Protein AF-V9KUM6-F1 (afdb_monomer_lite)

pLDDT: mean 93.49, std 3.59, range [63.38, 97.94]

Radius of gyration: 26.71 Å; chains: 1; bounding box: 75×30×74 Å

Foldseek 3Di:
DVVVVVVVVVVVVVVCVVPDDDDDCVVVVVVVLVVVLVVLLVVLVVQVVVVVVQVVQQVVVVVVVCVVCVVCVVVVHDDDDKTWDKDKDWAFPPPVPAWFWAQPVQRATSGGHFPDPDLVCQLVTSQADPVQFGSRGPVSHHSSNTGTDRTHIDIDIDMDD

Structure (mmCIF, N/CA/C/O backbone):
data_AF-V9KUM6-F1
#
_entry.id   AF-V9KUM6-F1
#
loop_
_atom_site.group_PDB
_atom_site.id
_atom_site.type_symbol
_atom_site.label_atom_id
_atom_site.label_alt_id
_atom_site.label_comp_id
_atom_site.label_asym_id
_atom_site.label_entity_id
_atom_site.label_seq_id
_atom_site.pdbx_PDB_ins_code
_atom_site.Cartn_x
_atom_site.Cartn_y
_atom_site.Cartn_z
_atom_site.occupancy
_atom_site.B_iso_or_equiv
_atom_site.auth_seq_id
_atom_site.auth_comp_id
_atom_site.auth_asym_id
_atom_site.auth_atom_id
_atom_site.pdbx_PDB_model_num
ATOM 1 N N . MET A 1 1 ? 47.701 14.647 -33.312 1.00 63.38 1 MET A N 1
ATOM 2 C CA . MET A 1 1 ? 48.015 13.201 -33.435 1.00 63.38 1 MET A CA 1
ATOM 3 C C . MET A 1 1 ? 46.916 12.318 -32.834 1.00 63.38 1 MET A C 1
ATOM 5 O O . MET A 1 1 ? 46.403 11.454 -33.534 1.00 63.38 1 MET A O 1
ATOM 9 N N . PHE A 1 2 ? 46.481 12.587 -31.598 1.00 79.88 2 PHE A N 1
ATOM 10 C CA . PHE A 1 2 ? 45.471 11.802 -30.867 1.00 79.88 2 PHE A CA 1
ATOM 11 C C . 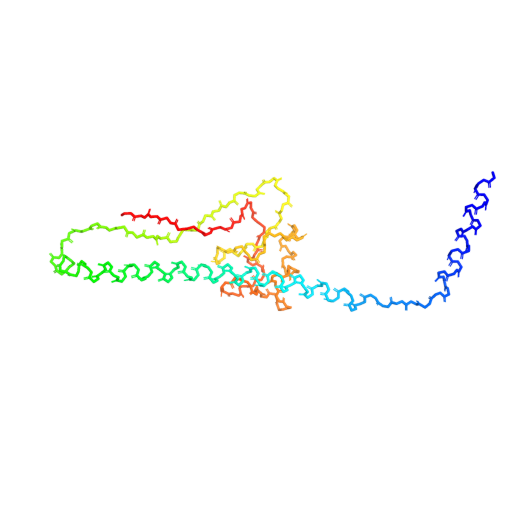PHE A 1 2 ? 44.102 11.663 -31.557 1.00 79.88 2 PHE A C 1
ATOM 13 O O . PHE A 1 2 ? 43.496 10.599 -31.498 1.00 79.88 2 PHE A O 1
ATOM 20 N N . TRP A 1 3 ? 43.648 12.685 -32.292 1.00 89.38 3 TRP A N 1
ATOM 21 C CA . TRP A 1 3 ? 42.357 12.650 -32.995 1.00 89.38 3 TRP A CA 1
ATOM 22 C C . TRP A 1 3 ? 42.263 11.553 -34.066 1.00 89.38 3 TRP A C 1
ATOM 24 O O . TRP A 1 3 ? 41.283 10.814 -34.123 1.00 89.38 3 TRP A O 1
ATOM 34 N N . LYS A 1 4 ? 43.310 11.394 -34.889 1.00 91.12 4 LYS A N 1
ATOM 35 C CA . LYS A 1 4 ? 43.348 10.353 -35.933 1.00 91.12 4 LYS A CA 1
ATOM 36 C C . LYS A 1 4 ? 43.344 8.950 -35.325 1.00 91.12 4 LYS A C 1
ATOM 38 O O . LYS A 1 4 ? 42.688 8.056 -35.851 1.00 91.12 4 LYS A O 1
ATOM 43 N N . MET A 1 5 ? 44.041 8.776 -34.203 1.00 91.19 5 MET A N 1
ATOM 44 C CA . MET A 1 5 ? 44.065 7.514 -33.468 1.00 91.19 5 MET A CA 1
ATOM 45 C C . MET A 1 5 ? 42.690 7.199 -32.864 1.00 91.19 5 MET A C 1
ATOM 47 O O . MET A 1 5 ? 42.171 6.112 -33.093 1.00 91.19 5 MET A O 1
ATOM 51 N N . GLY A 1 6 ? 42.061 8.164 -32.182 1.00 93.81 6 GLY A N 1
ATOM 52 C CA . GLY A 1 6 ? 40.716 8.004 -31.621 1.00 93.81 6 GLY A CA 1
ATOM 53 C C . GLY A 1 6 ? 39.663 7.690 -32.686 1.00 93.81 6 GLY A C 1
ATOM 54 O O . GLY A 1 6 ? 38.892 6.746 -32.533 1.00 93.81 6 GLY A O 1
ATOM 55 N N . SER A 1 7 ? 39.687 8.412 -33.810 1.00 94.38 7 SER A N 1
ATOM 56 C CA . SER A 1 7 ? 38.795 8.176 -34.952 1.00 94.38 7 SER A CA 1
ATOM 57 C C . SER A 1 7 ? 38.975 6.772 -35.551 1.00 94.38 7 SER A C 1
ATOM 59 O O . SER A 1 7 ? 37.993 6.064 -35.773 1.00 94.38 7 SER A O 1
ATOM 61 N N . SER A 1 8 ? 40.222 6.321 -35.735 1.00 94.56 8 SER A N 1
ATOM 62 C CA . SER A 1 8 ? 40.526 4.971 -36.231 1.00 94.56 8 SER A CA 1
ATOM 63 C C . SER A 1 8 ? 40.050 3.876 -35.269 1.00 94.56 8 SER A C 1
ATOM 65 O O . SER A 1 8 ? 39.435 2.898 -35.701 1.00 94.56 8 SER A O 1
ATOM 67 N N . SER A 1 9 ? 40.273 4.050 -33.963 1.00 95.00 9 SER A N 1
ATOM 68 C CA . SER A 1 9 ? 39.792 3.123 -32.933 1.00 95.00 9 SER A CA 1
ATOM 69 C C . SER A 1 9 ? 38.265 3.038 -32.909 1.00 95.00 9 SER A C 1
ATOM 71 O O . SER A 1 9 ? 37.717 1.938 -32.863 1.00 95.00 9 SER A O 1
ATOM 73 N N . MET A 1 10 ? 37.571 4.173 -33.021 1.00 95.88 10 MET A N 1
ATOM 74 C CA . MET A 1 10 ? 36.108 4.206 -33.029 1.00 95.88 10 MET A CA 1
ATOM 75 C C . MET A 1 10 ? 35.521 3.564 -34.295 1.00 95.88 10 MET A C 1
ATOM 77 O O . MET A 1 10 ? 34.546 2.819 -34.224 1.00 95.88 10 MET A O 1
ATOM 81 N N . HIS A 1 11 ? 36.158 3.769 -35.452 1.00 96.31 11 HIS A N 1
ATOM 82 C CA . HIS A 1 11 ? 35.771 3.098 -36.694 1.00 96.31 11 HIS A CA 1
ATOM 83 C C . HIS A 1 11 ? 35.888 1.569 -36.578 1.00 96.31 11 HIS A C 1
ATOM 85 O O . HIS A 1 11 ? 34.978 0.843 -36.978 1.00 96.31 11 HIS A O 1
ATOM 91 N N . LYS A 1 12 ? 36.975 1.064 -35.975 1.00 96.38 12 LYS A N 1
ATOM 92 C CA . LYS A 1 12 ? 37.141 -0.374 -35.700 1.00 96.38 12 LYS A CA 1
ATOM 93 C C . LYS A 1 12 ? 36.078 -0.899 -34.732 1.00 96.38 12 LYS A C 1
ATOM 95 O O . LYS A 1 12 ? 35.527 -1.967 -34.983 1.00 96.38 12 LYS A O 1
ATOM 100 N N . PHE A 1 13 ? 35.771 -0.147 -33.674 1.00 95.69 13 PHE A N 1
ATOM 101 C CA . PHE A 1 13 ? 34.731 -0.497 -32.706 1.00 95.69 13 PHE A CA 1
ATOM 102 C C . PHE A 1 13 ? 33.360 -0.667 -33.376 1.00 95.69 13 PHE A C 1
ATOM 104 O O . PHE A 1 13 ? 32.753 -1.727 -33.252 1.00 95.69 13 PHE A O 1
ATOM 111 N N . PHE A 1 14 ? 32.899 0.316 -34.156 1.00 96.00 14 PHE A N 1
ATOM 112 C CA . PHE A 1 14 ? 31.602 0.222 -34.838 1.00 96.00 14 PHE A CA 1
ATOM 113 C C . PHE A 1 14 ? 31.570 -0.852 -35.929 1.00 96.00 14 PHE A C 1
ATOM 115 O O . PHE A 1 14 ? 30.547 -1.514 -36.096 1.00 96.00 14 PHE A O 1
ATOM 122 N N . LYS A 1 15 ? 32.687 -1.087 -36.632 1.00 96.12 15 LYS A N 1
ATOM 123 C CA . LYS A 1 15 ? 32.795 -2.196 -37.591 1.00 96.12 15 LYS A CA 1
ATOM 124 C C . LYS A 1 15 ? 32.630 -3.554 -36.903 1.00 96.12 15 LYS A C 1
ATOM 126 O O . LYS A 1 15 ? 31.945 -4.418 -37.439 1.00 96.12 15 LYS A O 1
ATOM 131 N N . ALA A 1 16 ? 33.225 -3.731 -35.722 1.00 95.12 16 ALA A N 1
ATOM 132 C CA . ALA A 1 16 ? 33.054 -4.938 -34.916 1.00 95.12 16 ALA A CA 1
ATOM 133 C C . ALA A 1 16 ? 31.625 -5.058 -34.358 1.00 95.12 16 ALA A C 1
ATOM 135 O O . ALA A 1 16 ? 31.047 -6.140 -34.393 1.00 95.12 16 ALA A O 1
ATOM 136 N N . LEU A 1 17 ? 31.035 -3.947 -33.904 1.00 93.31 17 LEU A N 1
ATOM 137 C CA . LEU A 1 17 ? 29.657 -3.903 -33.411 1.00 93.31 17 LEU A CA 1
ATOM 138 C C . LEU A 1 17 ? 28.650 -4.318 -34.496 1.00 93.31 17 LEU A C 1
ATOM 140 O O . LEU A 1 17 ? 27.733 -5.081 -34.216 1.00 93.31 17 LEU A O 1
ATOM 144 N N . GLY A 1 18 ? 28.839 -3.856 -35.736 1.00 93.44 18 GLY A N 1
ATOM 145 C CA . GLY A 1 18 ? 27.922 -4.119 -36.850 1.00 93.44 18 GLY A CA 1
ATOM 146 C C . GLY A 1 18 ? 27.852 -5.580 -37.307 1.00 93.44 18 GLY A C 1
ATOM 147 O O . GLY A 1 18 ? 26.881 -5.956 -37.954 1.00 93.44 18 GLY A O 1
ATOM 148 N N . VAL A 1 19 ? 28.853 -6.403 -36.972 1.00 94.69 19 VAL A N 1
ATOM 149 C CA . VAL A 1 19 ? 28.884 -7.846 -37.294 1.00 94.69 19 VAL A CA 1
ATOM 150 C C . VAL A 1 19 ? 28.667 -8.736 -36.070 1.00 94.69 19 VAL A C 1
ATOM 152 O O . VAL A 1 19 ? 28.622 -9.959 -36.192 1.00 94.69 19 VAL A O 1
ATOM 155 N N . MET A 1 20 ? 28.561 -8.142 -34.880 1.00 94.44 20 MET A N 1
ATOM 156 C CA . MET A 1 20 ? 28.339 -8.886 -33.649 1.00 94.44 20 MET A CA 1
ATOM 157 C C . MET A 1 20 ? 26.903 -9.435 -33.628 1.00 94.44 20 MET A C 1
ATOM 159 O O . MET A 1 20 ? 25.963 -8.675 -33.875 1.00 94.44 20 MET A O 1
ATOM 163 N N . PRO A 1 21 ? 26.695 -10.724 -33.297 1.00 92.19 21 PRO A N 1
ATOM 164 C CA . PRO A 1 21 ? 25.355 -11.265 -33.113 1.00 92.19 21 PRO A CA 1
ATOM 165 C C . PRO A 1 21 ? 24.599 -10.482 -32.040 1.00 92.19 21 PRO A C 1
ATOM 167 O O . PRO A 1 21 ? 25.098 -10.284 -30.928 1.00 92.19 21 PRO A O 1
ATOM 170 N N . THR A 1 22 ? 23.384 -10.047 -32.361 1.00 91.06 22 THR A N 1
ATOM 171 C CA . THR A 1 22 ? 22.535 -9.354 -31.396 1.00 91.06 22 THR A CA 1
ATOM 172 C C . THR A 1 22 ? 22.068 -10.331 -30.319 1.00 91.06 22 THR A C 1
ATOM 174 O O . THR A 1 22 ? 21.770 -11.497 -30.582 1.00 91.06 22 THR A O 1
ATOM 177 N N . LYS A 1 23 ? 22.000 -9.854 -29.074 1.00 89.81 23 LYS A N 1
ATOM 178 C CA . LYS A 1 23 ? 21.376 -10.588 -27.971 1.00 89.81 23 LYS A CA 1
ATOM 179 C C . LYS A 1 23 ? 20.075 -9.902 -27.597 1.00 89.81 23 LYS A C 1
ATOM 181 O O . LYS A 1 23 ? 20.049 -8.693 -27.380 1.00 89.81 23 LYS A O 1
ATOM 186 N N . SER A 1 24 ? 18.999 -10.677 -27.516 1.00 92.12 24 SER A N 1
ATOM 187 C CA . SER A 1 24 ? 17.717 -10.164 -27.042 1.00 92.12 24 SER A CA 1
ATOM 188 C C . SER A 1 24 ? 17.797 -9.827 -25.552 1.00 92.12 24 SER A C 1
ATOM 190 O O . SER A 1 24 ? 18.253 -10.642 -24.754 1.00 92.12 24 SER A O 1
ATOM 192 N N . LEU A 1 25 ? 17.314 -8.641 -25.178 1.00 94.38 25 LEU A N 1
ATOM 193 C CA . LEU A 1 25 ? 17.154 -8.212 -23.783 1.00 94.38 25 LEU A CA 1
ATOM 194 C C . LEU A 1 25 ? 15.720 -8.422 -23.258 1.00 94.38 25 LEU A C 1
ATOM 196 O O . LEU A 1 25 ? 15.404 -7.979 -22.155 1.00 94.38 25 LEU A O 1
ATOM 200 N N . CYS A 1 26 ? 14.848 -9.079 -24.035 1.00 93.12 26 CYS A N 1
ATOM 201 C CA . CYS A 1 26 ? 13.429 -9.262 -23.704 1.00 93.12 26 CYS A CA 1
ATOM 202 C C . CYS A 1 26 ? 13.249 -9.958 -22.348 1.00 93.12 26 CYS A C 1
ATOM 204 O O . CYS A 1 26 ? 12.655 -9.385 -21.438 1.00 93.12 26 CYS A O 1
ATOM 206 N N . LEU A 1 27 ? 13.890 -11.118 -22.170 1.00 93.69 27 LEU A N 1
ATOM 207 C CA . LEU A 1 27 ? 13.821 -11.896 -20.930 1.00 93.69 27 LEU A CA 1
ATOM 208 C C . LEU A 1 27 ? 14.381 -11.127 -19.727 1.00 93.69 27 LEU A C 1
ATOM 210 O O . LEU A 1 27 ? 13.809 -11.157 -18.643 1.00 93.69 27 LEU A O 1
ATOM 214 N N . THR A 1 28 ? 15.483 -10.391 -19.902 1.00 94.69 28 THR A N 1
ATOM 215 C CA . THR A 1 28 ? 16.050 -9.573 -18.820 1.00 94.69 28 THR A CA 1
ATOM 216 C C . THR A 1 28 ? 15.072 -8.486 -18.379 1.00 94.69 28 THR A C 1
ATOM 218 O O . THR A 1 28 ? 14.908 -8.259 -17.183 1.00 94.69 28 THR A O 1
ATOM 221 N N . LYS A 1 29 ? 14.397 -7.830 -19.328 1.00 93.56 29 LYS A N 1
ATOM 222 C CA . LYS A 1 29 ? 13.386 -6.813 -19.032 1.00 93.56 29 LYS A CA 1
ATOM 223 C C . LYS A 1 29 ? 12.182 -7.410 -18.295 1.00 93.56 29 LYS A C 1
ATOM 225 O O . LYS A 1 29 ? 11.737 -6.819 -17.316 1.00 93.56 29 LYS A O 1
ATOM 230 N N . GLU A 1 30 ? 11.689 -8.562 -18.742 1.00 93.00 30 GLU A N 1
ATOM 231 C CA . GLU A 1 30 ? 10.556 -9.270 -18.129 1.00 93.00 30 GLU A CA 1
ATOM 232 C C . GLU A 1 30 ? 10.868 -9.688 -16.687 1.00 93.00 30 GLU A C 1
ATOM 234 O O . GLU A 1 30 ? 10.128 -9.326 -15.775 1.00 93.00 30 GLU A O 1
ATOM 239 N N . VAL A 1 31 ? 12.023 -10.317 -16.444 1.00 95.81 31 VAL A N 1
ATOM 240 C CA . VAL A 1 31 ? 12.450 -10.725 -15.092 1.00 95.81 31 VAL A CA 1
ATOM 241 C C . VAL A 1 31 ? 12.572 -9.527 -14.147 1.00 95.81 31 VAL A C 1
ATOM 243 O O . VAL A 1 31 ? 12.184 -9.609 -12.981 1.00 95.81 31 VAL A O 1
ATOM 246 N N . LEU A 1 32 ? 13.112 -8.397 -14.618 1.00 94.25 32 LEU A N 1
ATOM 247 C CA . LEU A 1 32 ? 13.214 -7.183 -13.801 1.00 94.25 32 LEU A CA 1
ATOM 248 C C . LEU A 1 32 ? 11.839 -6.598 -13.459 1.00 94.25 32 LEU A C 1
ATOM 250 O O . LEU A 1 32 ? 11.656 -6.077 -12.356 1.00 94.25 32 LEU A O 1
ATOM 254 N N . GLN A 1 33 ? 10.884 -6.679 -14.385 1.00 90.19 33 GLN A N 1
ATOM 255 C CA . GLN A 1 33 ? 9.515 -6.247 -14.140 1.00 90.19 33 GLN A CA 1
ATOM 256 C C . GLN A 1 33 ? 8.829 -7.154 -13.110 1.00 90.19 33 GLN A C 1
ATOM 258 O O . GLN A 1 33 ? 8.309 -6.649 -12.118 1.00 90.19 33 GLN A O 1
ATOM 263 N N . GLU A 1 34 ? 8.894 -8.473 -13.291 1.00 91.62 34 GLU A N 1
ATOM 264 C CA . GLU A 1 34 ? 8.290 -9.441 -12.369 1.00 91.62 34 GLU A CA 1
ATOM 265 C C . GLU A 1 34 ? 8.855 -9.317 -10.953 1.00 91.62 34 GLU A C 1
ATOM 267 O O . GLU A 1 34 ? 8.098 -9.294 -9.984 1.00 91.62 34 GLU A O 1
ATOM 272 N N . ARG A 1 35 ? 10.176 -9.150 -10.813 1.00 94.56 35 ARG A N 1
ATOM 273 C CA . ARG A 1 35 ? 10.809 -8.921 -9.504 1.00 94.56 35 ARG A CA 1
ATOM 274 C C . ARG A 1 35 ? 10.274 -7.674 -8.808 1.00 94.56 35 ARG A C 1
ATOM 276 O O . ARG A 1 35 ? 10.027 -7.718 -7.608 1.00 94.56 35 ARG A O 1
ATOM 283 N N . ARG A 1 36 ? 10.081 -6.577 -9.546 1.00 90.19 36 ARG A N 1
ATOM 284 C CA . ARG A 1 36 ? 9.520 -5.336 -8.992 1.00 90.19 36 ARG A CA 1
ATOM 285 C C . ARG A 1 36 ? 8.076 -5.531 -8.537 1.00 90.19 36 ARG A C 1
ATOM 287 O O . ARG A 1 36 ? 7.697 -5.039 -7.482 1.00 90.19 36 ARG A O 1
ATOM 294 N N . GLU A 1 37 ? 7.274 -6.235 -9.330 1.00 91.19 37 GLU A N 1
ATOM 295 C CA . GLU A 1 37 ? 5.894 -6.552 -8.962 1.00 91.19 37 GLU A CA 1
ATOM 296 C C . GLU A 1 37 ? 5.833 -7.432 -7.706 1.00 91.19 37 GLU A C 1
ATOM 298 O O . GLU A 1 37 ? 5.037 -7.152 -6.813 1.00 91.19 37 GLU A O 1
ATOM 303 N N . LEU A 1 38 ? 6.691 -8.453 -7.610 1.00 94.00 38 LEU A N 1
ATOM 304 C CA . LEU A 1 38 ? 6.775 -9.332 -6.442 1.00 94.00 38 LEU A CA 1
ATOM 305 C C . LEU A 1 38 ? 7.195 -8.584 -5.177 1.00 94.00 38 LEU A C 1
ATOM 307 O O . LEU A 1 38 ? 6.575 -8.783 -4.139 1.00 94.00 38 LEU A O 1
ATOM 311 N N . ASP A 1 39 ? 8.197 -7.709 -5.257 1.00 93.62 39 ASP A N 1
ATOM 312 C CA . ASP A 1 39 ? 8.656 -6.912 -4.114 1.00 93.62 39 ASP A CA 1
ATOM 313 C C . ASP A 1 39 ? 7.521 -6.048 -3.535 1.00 93.62 39 ASP A C 1
ATOM 315 O O . ASP A 1 39 ? 7.241 -6.081 -2.337 1.00 93.62 39 ASP A O 1
ATOM 319 N N . ILE A 1 40 ? 6.767 -5.366 -4.402 1.00 92.44 40 ILE A N 1
ATOM 320 C CA . ILE A 1 40 ? 5.610 -4.558 -3.988 1.00 92.44 40 ILE A CA 1
ATOM 321 C C . ILE A 1 40 ? 4.510 -5.431 -3.375 1.00 92.44 40 ILE A C 1
ATOM 323 O O . ILE A 1 40 ? 3.901 -5.037 -2.380 1.00 92.44 40 ILE A O 1
ATOM 327 N N . ILE A 1 41 ? 4.259 -6.619 -3.937 1.00 93.06 41 ILE A N 1
ATOM 328 C CA . ILE A 1 41 ? 3.294 -7.576 -3.379 1.00 93.06 41 ILE A CA 1
ATOM 329 C C . ILE A 1 41 ? 3.720 -8.036 -1.989 1.00 93.06 41 ILE A C 1
ATOM 331 O O . ILE A 1 41 ? 2.899 -8.013 -1.078 1.00 93.06 41 ILE A O 1
ATOM 335 N N . VAL A 1 42 ? 4.985 -8.407 -1.798 1.00 94.69 42 VAL A N 1
ATOM 336 C CA . VAL A 1 42 ? 5.504 -8.851 -0.498 1.00 94.69 42 VAL A CA 1
ATOM 337 C C . VAL A 1 42 ? 5.392 -7.737 0.544 1.00 94.69 42 VAL A C 1
ATOM 339 O O . VAL A 1 42 ? 4.883 -7.980 1.636 1.00 94.69 42 VAL A O 1
ATOM 342 N N . GLN A 1 43 ? 5.779 -6.505 0.200 1.00 91.94 43 GLN A N 1
ATOM 343 C CA . GLN A 1 43 ? 5.637 -5.347 1.093 1.00 91.94 43 GLN A CA 1
ATOM 344 C C . GLN A 1 43 ? 4.169 -5.077 1.452 1.00 91.94 43 GLN A C 1
ATOM 346 O O . GLN A 1 43 ? 3.835 -4.847 2.615 1.00 91.94 43 GLN A O 1
ATOM 351 N N . GLY A 1 44 ? 3.279 -5.148 0.461 1.00 91.75 44 GLY A N 1
ATOM 352 C CA . GLY A 1 44 ? 1.842 -4.993 0.655 1.00 91.75 44 GLY A CA 1
ATOM 353 C C . GLY A 1 44 ? 1.231 -6.068 1.555 1.00 91.75 44 GLY A C 1
ATOM 354 O O . GLY A 1 44 ? 0.453 -5.747 2.452 1.00 91.75 44 GLY A O 1
ATOM 355 N N . LEU A 1 45 ? 1.613 -7.333 1.354 1.00 92.44 45 LEU A N 1
ATOM 356 C CA . LEU A 1 45 ? 1.172 -8.463 2.175 1.00 92.44 45 LEU A CA 1
ATOM 357 C C . LEU A 1 45 ? 1.661 -8.333 3.616 1.00 92.44 45 LEU A C 1
ATOM 359 O O . LEU A 1 45 ? 0.871 -8.519 4.536 1.00 92.44 45 LEU A O 1
ATOM 363 N N . GLN A 1 46 ? 2.927 -7.960 3.822 1.00 93.38 46 GLN A N 1
ATOM 364 C CA . GLN A 1 46 ? 3.466 -7.725 5.160 1.00 93.38 46 GLN A CA 1
ATOM 365 C C . GLN A 1 46 ? 2.657 -6.657 5.905 1.00 93.38 46 GLN A C 1
ATOM 367 O O . GLN A 1 46 ? 2.316 -6.840 7.073 1.00 93.38 46 GLN A O 1
ATOM 372 N N . LEU A 1 47 ? 2.312 -5.561 5.224 1.00 91.38 47 LEU A N 1
ATOM 373 C CA . LEU A 1 47 ? 1.496 -4.501 5.805 1.00 91.38 47 LEU A CA 1
ATOM 374 C C . LEU A 1 47 ? 0.079 -4.986 6.147 1.00 91.38 47 LEU A C 1
ATOM 376 O O . LEU A 1 47 ? -0.399 -4.710 7.243 1.00 91.38 47 LEU A O 1
ATOM 380 N N . GLN A 1 48 ? -0.574 -5.740 5.256 1.00 92.00 48 GLN A N 1
ATOM 381 C CA . GLN A 1 48 ? -1.894 -6.320 5.538 1.00 92.00 48 GLN A CA 1
ATOM 382 C C . GLN A 1 48 ? -1.871 -7.280 6.730 1.00 92.00 48 GLN A C 1
ATOM 384 O O . GLN A 1 48 ? -2.780 -7.236 7.554 1.00 92.00 48 GLN A O 1
ATOM 389 N N . ILE A 1 49 ? -0.844 -8.128 6.832 1.00 93.69 49 ILE A N 1
ATOM 390 C CA . ILE A 1 49 ? -0.676 -9.050 7.961 1.00 93.69 49 ILE A CA 1
ATOM 391 C C . ILE A 1 49 ? -0.550 -8.254 9.259 1.00 93.69 49 ILE A C 1
ATOM 393 O O . ILE A 1 49 ? -1.268 -8.541 10.211 1.00 93.69 49 ILE A O 1
ATOM 397 N N . ASN A 1 50 ? 0.299 -7.225 9.287 1.00 92.12 50 ASN A N 1
ATOM 398 C CA . ASN A 1 50 ? 0.491 -6.396 10.477 1.00 92.12 50 ASN A CA 1
ATOM 399 C C . ASN A 1 50 ? -0.812 -5.699 10.900 1.00 92.12 50 ASN A C 1
ATOM 401 O O . ASN A 1 50 ? -1.201 -5.792 12.059 1.00 92.12 50 ASN A O 1
ATOM 405 N N . VAL A 1 51 ? -1.520 -5.073 9.956 1.00 90.81 51 VAL A N 1
ATOM 406 C CA . VAL A 1 51 ? -2.828 -4.434 10.195 1.00 90.81 51 VAL A CA 1
ATOM 407 C C . VAL A 1 51 ? -3.860 -5.445 10.703 1.00 90.81 51 VAL A C 1
ATOM 409 O O . VAL A 1 51 ? -4.588 -5.171 11.654 1.00 90.81 51 VAL A O 1
ATOM 412 N N . GLY A 1 52 ? -3.902 -6.638 10.105 1.00 92.31 52 GLY A N 1
ATOM 413 C CA . GLY A 1 52 ? -4.783 -7.719 10.538 1.00 92.31 52 GLY A CA 1
ATOM 414 C C . GLY A 1 52 ? -4.480 -8.188 11.961 1.00 92.31 5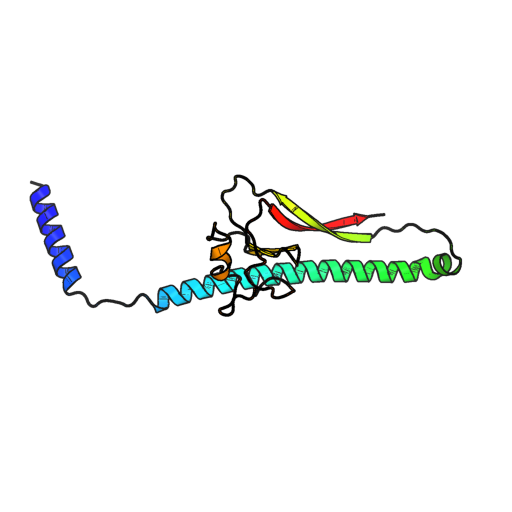2 GLY A C 1
ATOM 415 O O . GLY A 1 52 ? -5.404 -8.361 12.750 1.00 92.31 52 GLY A O 1
ATOM 416 N N . LEU A 1 53 ? -3.200 -8.341 12.314 1.00 93.88 53 LEU A N 1
ATOM 417 C CA . LEU A 1 53 ? -2.775 -8.714 13.666 1.00 93.88 53 LEU A CA 1
ATOM 418 C C . LEU A 1 53 ? -3.137 -7.640 14.698 1.00 93.88 53 LEU A C 1
ATOM 420 O O . LEU A 1 53 ? -3.656 -7.987 15.754 1.00 93.88 53 LEU A O 1
ATOM 424 N N . MET A 1 54 ? -2.933 -6.357 14.378 1.00 92.06 54 MET A N 1
ATOM 425 C CA . MET A 1 54 ? -3.339 -5.244 15.246 1.00 92.06 54 MET A CA 1
ATOM 426 C C . MET A 1 54 ? -4.849 -5.273 15.506 1.00 92.06 54 MET A C 1
ATOM 428 O O . MET A 1 54 ? -5.279 -5.182 16.652 1.00 92.06 54 MET A O 1
ATOM 432 N N . LYS A 1 55 ? -5.663 -5.475 14.460 1.00 91.81 55 LYS A N 1
ATOM 433 C CA . LYS A 1 55 ? -7.123 -5.519 14.613 1.00 91.81 55 LYS A CA 1
ATOM 434 C C . LYS A 1 55 ? -7.609 -6.756 15.372 1.00 91.81 55 LYS A C 1
ATOM 436 O O . LYS A 1 55 ? -8.582 -6.671 16.116 1.00 91.81 55 LYS A O 1
ATOM 441 N N . LEU A 1 56 ? -6.950 -7.902 15.194 1.00 94.69 56 LEU A N 1
ATOM 442 C CA . LEU A 1 56 ? -7.250 -9.115 15.960 1.00 94.69 56 LEU A CA 1
ATOM 443 C C . LEU A 1 56 ? -6.955 -8.933 17.450 1.00 94.69 56 LEU A C 1
ATOM 445 O O . LEU A 1 56 ? -7.738 -9.400 18.276 1.00 94.69 56 LEU A O 1
ATOM 449 N N . ASP A 1 57 ? -5.857 -8.259 17.792 1.00 92.88 57 ASP A N 1
ATOM 450 C CA . ASP A 1 57 ? -5.531 -7.982 19.188 1.00 92.88 57 ASP A CA 1
ATOM 451 C C . ASP A 1 57 ? -6.527 -7.002 19.822 1.00 92.88 57 ASP A C 1
ATOM 453 O O . ASP A 1 57 ? -7.037 -7.285 20.902 1.00 92.88 57 ASP A O 1
ATOM 457 N N . GLU A 1 58 ? -6.910 -5.939 19.107 1.00 92.69 58 GLU A N 1
ATOM 458 C CA . GLU A 1 58 ? -7.960 -5.004 19.535 1.00 92.69 58 GLU A CA 1
ATOM 459 C C . GLU A 1 58 ? -9.281 -5.740 19.842 1.00 92.69 58 GLU A C 1
ATOM 461 O O . GLU A 1 58 ? -9.853 -5.586 20.920 1.00 92.69 58 GLU A O 1
ATOM 466 N N . ILE A 1 59 ? -9.741 -6.618 18.937 1.00 94.25 59 ILE A N 1
ATOM 467 C CA . ILE A 1 59 ? -10.958 -7.425 19.149 1.00 94.25 59 ILE A CA 1
ATOM 468 C C . ILE A 1 59 ? -10.817 -8.317 20.387 1.00 94.25 59 ILE A C 1
ATOM 470 O O . ILE A 1 59 ? -11.760 -8.433 21.172 1.00 94.25 59 ILE A O 1
ATOM 474 N N . ARG A 1 60 ? -9.654 -8.950 20.576 1.00 94.81 60 ARG A N 1
ATOM 475 C CA . ARG A 1 60 ? -9.393 -9.821 21.727 1.00 94.81 60 ARG A CA 1
ATOM 476 C C . ARG A 1 60 ? -9.446 -9.045 23.043 1.00 94.81 60 ARG A C 1
ATOM 478 O O . ARG A 1 60 ? -10.047 -9.539 23.995 1.00 94.81 60 ARG A O 1
ATOM 485 N N . GLN A 1 61 ? -8.852 -7.853 23.091 1.00 92.25 61 GLN A N 1
ATOM 486 C CA . GLN A 1 61 ? -8.903 -6.981 24.265 1.00 92.25 61 GLN A CA 1
ATOM 487 C C . GLN A 1 61 ? -10.352 -6.584 24.575 1.00 92.25 61 GLN A C 1
ATOM 489 O O . GLN A 1 61 ? -10.811 -6.795 25.693 1.00 92.25 61 GLN A O 1
ATOM 494 N N . ILE A 1 62 ? -11.120 -6.133 23.575 1.00 91.75 62 ILE A N 1
ATOM 495 C CA . ILE A 1 62 ? -12.538 -5.771 23.754 1.00 91.75 62 ILE A CA 1
ATOM 496 C C . ILE A 1 62 ? -13.357 -6.960 24.277 1.00 91.75 62 ILE A C 1
ATOM 498 O O . ILE A 1 62 ? -14.178 -6.796 25.175 1.00 91.75 62 ILE A O 1
ATOM 502 N N . GLN A 1 63 ? -13.135 -8.172 23.762 1.00 94.19 63 GLN A N 1
ATOM 503 C CA . GLN A 1 63 ? -13.835 -9.366 24.248 1.00 94.19 63 GLN A CA 1
ATOM 504 C C . GLN A 1 63 ? -13.535 -9.671 25.720 1.00 94.19 63 GLN A C 1
ATOM 506 O O . GLN A 1 63 ? -14.452 -10.005 26.467 1.00 94.19 63 GLN A O 1
ATOM 511 N N . GLN A 1 64 ? -12.275 -9.543 26.144 1.00 93.44 64 GLN A N 1
ATOM 512 C CA . GLN A 1 64 ? -11.884 -9.722 27.546 1.00 93.44 64 GLN A CA 1
ATOM 513 C C . GLN A 1 64 ? -12.514 -8.653 28.440 1.00 93.44 64 GLN A C 1
ATOM 515 O O . GLN A 1 64 ? -13.028 -8.972 29.508 1.00 93.44 64 GLN A O 1
ATOM 520 N N . MET A 1 65 ? -12.541 -7.407 27.969 1.00 91.75 65 MET A N 1
ATOM 521 C CA . MET A 1 65 ? -13.182 -6.296 28.664 1.00 91.75 65 MET A CA 1
ATOM 522 C C . MET A 1 65 ? -14.683 -6.534 28.865 1.00 91.75 65 MET A C 1
ATOM 524 O O . MET A 1 65 ? -15.182 -6.405 29.979 1.00 91.75 65 MET A O 1
ATOM 528 N N . LEU A 1 66 ? -15.400 -6.955 27.820 1.00 92.62 66 LEU A N 1
ATOM 529 C CA . LEU A 1 66 ? -16.830 -7.267 27.915 1.00 92.62 66 LEU A CA 1
ATOM 530 C C . LEU A 1 66 ? -17.122 -8.391 28.920 1.00 92.62 66 LEU A C 1
ATOM 532 O O . LEU A 1 66 ? -18.143 -8.341 29.597 1.00 92.62 66 LEU A O 1
ATOM 536 N N . GLN A 1 67 ? -16.233 -9.382 29.035 1.00 94.50 67 GLN A N 1
ATOM 537 C CA . GLN A 1 67 ? -16.347 -10.445 30.041 1.00 94.50 67 GLN A CA 1
ATOM 538 C C . GLN A 1 67 ? -16.053 -9.936 31.455 1.00 94.50 67 GLN A C 1
ATOM 540 O O . GLN A 1 67 ? -16.716 -10.335 32.406 1.00 94.50 67 GLN A O 1
ATOM 545 N N . GLN A 1 68 ? -15.060 -9.059 31.604 1.00 94.12 68 GLN A N 1
ATOM 546 C CA . GLN A 1 68 ? -14.678 -8.512 32.901 1.00 94.12 68 GLN A CA 1
ATOM 547 C C . GLN A 1 68 ? -15.774 -7.620 33.501 1.00 94.12 68 GLN A C 1
ATOM 549 O O . GLN A 1 68 ? -16.003 -7.696 34.704 1.00 94.12 68 GLN A O 1
ATOM 554 N N . PHE A 1 69 ? -16.445 -6.813 32.675 1.00 94.06 69 PHE A N 1
ATOM 555 C CA . PHE A 1 69 ? -17.466 -5.847 33.103 1.00 94.06 69 PHE A CA 1
ATOM 556 C C . PHE A 1 69 ? -18.903 -6.341 32.872 1.00 94.06 69 PHE A C 1
ATOM 558 O O . PHE A 1 69 ? -19.842 -5.550 32.800 1.00 94.06 69 PHE A O 1
ATOM 565 N N . GLU A 1 70 ? -19.105 -7.656 32.729 1.00 94.94 70 GLU A N 1
ATOM 566 C CA . GLU A 1 70 ? -20.421 -8.242 32.440 1.00 94.94 70 GLU A CA 1
ATOM 567 C C . GLU A 1 70 ? -21.470 -7.873 33.507 1.00 94.94 70 GLU A C 1
ATOM 569 O O . GLU A 1 70 ? -22.631 -7.601 33.178 1.00 94.94 70 GLU A O 1
ATOM 574 N N . ALA A 1 71 ? -21.069 -7.822 34.781 1.00 95.19 71 ALA A N 1
ATOM 575 C CA . ALA A 1 71 ? -21.953 -7.483 35.894 1.00 95.19 71 ALA A CA 1
ATOM 576 C C . ALA A 1 71 ? -22.362 -6.002 35.875 1.00 95.19 71 ALA A C 1
ATOM 578 O O . ALA A 1 71 ? -23.543 -5.688 36.025 1.00 95.19 71 ALA A O 1
ATOM 579 N N . GLU A 1 72 ? -21.410 -5.098 35.645 1.00 95.31 72 GLU A N 1
ATOM 580 C CA . GLU A 1 72 ? -21.623 -3.657 35.519 1.00 95.31 72 GLU A CA 1
ATOM 581 C C . GLU A 1 72 ? -22.507 -3.338 34.308 1.00 95.31 72 GLU A C 1
ATOM 583 O O . GLU A 1 72 ? -23.481 -2.593 34.442 1.00 95.31 72 GLU A O 1
ATOM 588 N N . ILE A 1 73 ? -22.241 -3.974 33.158 1.00 92.38 73 ILE A N 1
ATOM 589 C CA . ILE A 1 73 ? -23.070 -3.881 31.945 1.00 92.38 73 ILE A CA 1
ATOM 590 C C . ILE A 1 73 ? -24.501 -4.339 32.249 1.00 92.38 73 ILE A C 1
ATOM 592 O O . ILE A 1 73 ? -25.462 -3.641 31.922 1.00 92.38 73 ILE A O 1
ATOM 596 N N . SER A 1 74 ? -24.659 -5.484 32.920 1.00 95.00 74 SER A N 1
ATOM 597 C CA . SER A 1 74 ? -25.974 -6.036 33.277 1.00 95.00 74 SER A CA 1
ATOM 598 C C . SER A 1 74 ? -26.734 -5.158 34.274 1.00 95.00 74 SER A C 1
ATOM 600 O O . SER A 1 74 ? -27.963 -5.089 34.234 1.00 95.00 74 SER A O 1
ATOM 602 N N . ALA A 1 75 ? -26.015 -4.463 35.156 1.00 96.56 75 ALA A N 1
ATOM 603 C CA . ALA A 1 75 ? -26.570 -3.505 36.105 1.00 96.56 75 ALA A CA 1
ATOM 604 C C . ALA A 1 75 ? -26.781 -2.100 35.504 1.00 96.56 75 ALA A C 1
ATOM 606 O O . ALA A 1 75 ? -27.228 -1.202 36.221 1.00 96.56 75 ALA A O 1
ATOM 607 N N . ASN A 1 76 ? -26.481 -1.905 34.211 1.00 92.81 76 ASN A N 1
ATOM 608 C CA . ASN A 1 76 ? -26.520 -0.620 33.510 1.00 92.81 76 ASN A CA 1
ATOM 609 C C . ASN A 1 76 ? -25.703 0.474 34.228 1.00 92.81 76 ASN A C 1
ATOM 611 O O . ASN A 1 76 ? -26.131 1.624 34.353 1.00 92.81 76 ASN A O 1
ATOM 615 N N . GLN A 1 77 ? -24.546 0.082 34.763 1.00 95.00 77 GLN A N 1
ATOM 616 C CA . GLN A 1 77 ? -23.597 0.968 35.425 1.00 95.00 77 GLN A CA 1
ATOM 617 C C . GLN A 1 77 ? -22.539 1.446 34.429 1.00 95.00 77 GLN A C 1
ATOM 619 O O . GLN A 1 77 ? -22.157 0.727 33.508 1.00 95.00 77 GLN A O 1
ATOM 624 N N . ASN A 1 78 ? -22.053 2.671 34.630 1.00 92.44 78 ASN A N 1
ATOM 625 C CA . ASN A 1 78 ? -20.951 3.208 33.839 1.00 92.44 78 ASN A CA 1
ATOM 626 C C . ASN A 1 78 ? -19.630 2.558 34.268 1.00 92.44 78 ASN A C 1
ATOM 628 O O . ASN A 1 78 ? -19.384 2.387 35.462 1.00 92.44 78 ASN A O 1
ATOM 632 N N . PHE A 1 79 ? -18.770 2.273 33.296 1.00 90.56 79 PHE A N 1
ATOM 633 C CA . PHE A 1 79 ? -17.405 1.802 33.499 1.00 90.56 79 PHE A CA 1
ATOM 634 C C . PHE A 1 79 ? -16.489 2.428 32.442 1.00 90.56 79 PHE A C 1
ATOM 636 O O . PHE A 1 79 ? -16.946 2.818 31.367 1.00 90.56 79 PHE A O 1
ATOM 643 N N . GLU A 1 80 ? -15.205 2.527 32.762 1.00 89.38 80 GLU A N 1
ATOM 644 C CA . GLU A 1 80 ? -14.156 3.015 31.864 1.00 89.38 80 GLU A CA 1
ATOM 645 C C . GLU A 1 80 ? -13.167 1.883 31.606 1.00 89.38 80 GLU A C 1
ATOM 647 O O . GLU A 1 80 ? -12.954 1.026 32.471 1.00 89.38 80 GLU A O 1
ATOM 652 N N . TYR A 1 81 ? -12.564 1.866 30.420 1.00 87.94 81 TYR A N 1
ATOM 653 C CA . TYR A 1 81 ? -11.568 0.863 30.090 1.00 87.94 81 TYR A CA 1
ATOM 654 C C . TYR A 1 81 ? -10.553 1.360 29.083 1.00 87.94 81 TYR A C 1
ATOM 656 O O . TYR A 1 81 ? -10.870 2.121 28.181 1.00 87.94 81 TYR A O 1
ATOM 664 N N . GLU A 1 82 ? -9.333 0.847 29.199 1.00 88.38 82 GLU A N 1
ATOM 665 C CA . GLU A 1 82 ? -8.299 1.125 28.217 1.00 88.38 82 GLU A CA 1
ATOM 666 C C . GLU A 1 82 ? -8.257 0.034 27.150 1.00 88.38 82 GLU A C 1
ATOM 668 O O . GLU A 1 82 ? -8.201 -1.156 27.463 1.00 88.38 82 GLU A O 1
ATOM 673 N N . VAL A 1 83 ? -8.238 0.441 25.883 1.00 89.75 83 VAL A N 1
ATOM 674 C CA . VAL A 1 83 ? -7.997 -0.460 24.754 1.00 89.75 83 VAL A CA 1
ATOM 675 C C . VAL A 1 83 ? -6.962 0.138 23.817 1.00 89.75 83 VAL A C 1
ATOM 677 O O . VAL A 1 83 ? -6.876 1.350 23.612 1.00 89.75 83 VAL A O 1
ATOM 680 N N . GLU A 1 84 ? -6.144 -0.732 23.248 1.00 90.25 84 GLU A N 1
ATOM 681 C CA . GLU A 1 84 ? -5.237 -0.383 22.171 1.00 90.25 84 GLU A CA 1
ATOM 682 C C . GLU A 1 84 ? -5.976 -0.423 20.826 1.00 90.25 84 GLU A C 1
ATOM 684 O O . GLU A 1 84 ? -6.190 -1.483 20.244 1.00 90.25 84 GLU A O 1
ATOM 689 N N . GLU A 1 85 ? -6.372 0.750 20.327 1.00 90.44 85 GLU A N 1
ATOM 690 C CA . GLU A 1 85 ? -7.080 0.894 19.054 1.00 90.44 85 GLU A CA 1
ATOM 691 C C . GLU A 1 85 ? -6.101 1.178 17.906 1.00 90.44 85 GLU A C 1
ATOM 693 O O . GLU A 1 85 ? -5.177 1.997 18.015 1.00 90.44 85 GLU A O 1
ATOM 698 N N . MET A 1 86 ? -6.321 0.523 16.764 1.00 90.19 86 MET A N 1
ATOM 699 C CA . MET A 1 86 ? -5.597 0.836 15.537 1.00 90.19 86 MET A CA 1
ATOM 700 C C . MET A 1 86 ? -6.109 2.140 14.909 1.00 90.19 86 MET A C 1
ATOM 702 O O . MET A 1 86 ? -7.251 2.232 14.463 1.00 90.19 86 MET A O 1
ATOM 706 N N . GLN A 1 87 ? -5.214 3.111 14.745 1.00 90.06 87 GLN A N 1
ATOM 707 C CA . GLN A 1 87 ? -5.475 4.364 14.044 1.00 90.06 87 GLN A CA 1
ATOM 708 C C . GLN A 1 87 ? -4.738 4.435 12.708 1.00 90.06 87 GLN A C 1
ATOM 710 O O . GLN A 1 87 ? -3.582 4.022 12.579 1.00 90.06 87 GLN A O 1
ATOM 715 N N . VAL A 1 88 ? -5.414 5.017 11.716 1.00 90.56 88 VAL A N 1
ATOM 716 C CA . VAL A 1 88 ? -4.850 5.300 10.395 1.00 90.56 88 VAL A CA 1
ATOM 717 C C . VAL A 1 88 ? -4.410 6.760 10.344 1.00 90.56 88 VAL A C 1
ATOM 719 O O . VAL A 1 88 ? -5.234 7.672 10.334 1.00 90.56 88 VAL A O 1
ATOM 722 N N . ASN A 1 89 ? -3.103 6.982 10.272 1.00 92.31 89 ASN A N 1
ATOM 723 C CA . ASN A 1 89 ? -2.497 8.299 10.139 1.00 92.31 89 ASN A CA 1
ATOM 724 C C . ASN A 1 89 ? -2.138 8.594 8.680 1.00 92.31 89 ASN A C 1
ATOM 726 O O . ASN A 1 89 ? -1.843 7.696 7.889 1.00 92.31 89 ASN A O 1
ATOM 730 N N . GLN A 1 90 ? -2.103 9.880 8.338 1.00 95.38 90 GLN A N 1
ATOM 731 C CA . GLN A 1 90 ? -1.563 10.369 7.073 1.00 95.38 90 GLN A CA 1
ATOM 732 C C . GLN A 1 90 ? -0.203 11.013 7.335 1.00 95.38 90 GLN A C 1
ATOM 734 O O . GLN A 1 90 ? -0.115 12.011 8.046 1.00 95.38 90 GLN A O 1
ATOM 739 N N . ILE A 1 91 ? 0.856 10.451 6.758 1.00 95.19 91 ILE A N 1
ATOM 740 C CA . ILE A 1 91 ? 2.191 11.052 6.795 1.00 95.19 91 ILE A CA 1
ATOM 741 C C . ILE A 1 91 ? 2.351 11.935 5.570 1.00 95.19 91 ILE A C 1
ATOM 743 O O . ILE A 1 91 ? 2.274 11.422 4.453 1.00 95.19 91 ILE A O 1
ATOM 747 N N . ASP A 1 92 ? 2.621 13.224 5.779 1.00 96.62 92 ASP A N 1
ATOM 748 C CA . ASP A 1 92 ? 2.943 14.156 4.700 1.00 96.62 92 ASP A CA 1
ATOM 749 C C . ASP A 1 92 ? 4.217 13.723 3.958 1.00 96.62 92 ASP A C 1
ATOM 751 O O . ASP A 1 92 ? 5.253 13.425 4.551 1.00 96.62 92 ASP A O 1
ATOM 755 N N . ILE A 1 93 ? 4.119 13.683 2.636 1.00 96.12 93 ILE A N 1
ATOM 756 C CA . ILE A 1 93 ? 5.220 13.402 1.710 1.00 96.12 93 ILE A CA 1
ATOM 757 C C . ILE A 1 93 ? 5.396 14.545 0.706 1.00 96.12 93 ILE A C 1
ATOM 759 O O . ILE A 1 93 ? 6.117 14.402 -0.288 1.00 96.12 93 ILE A O 1
ATOM 763 N N . SER A 1 94 ? 4.738 15.684 0.931 1.00 94.06 94 SER A N 1
ATOM 764 C CA . SER A 1 94 ? 4.900 16.880 0.111 1.00 94.06 94 SER A CA 1
ATOM 765 C C . SER A 1 94 ? 6.371 17.287 0.022 1.00 94.06 94 SER A C 1
ATOM 767 O O . SER A 1 94 ? 7.121 17.219 0.989 1.00 94.06 94 SER A O 1
ATOM 769 N N . GLY A 1 95 ? 6.812 17.700 -1.167 1.00 91.94 95 GLY A N 1
ATOM 770 C CA . GLY A 1 95 ? 8.191 18.156 -1.385 1.00 91.94 95 GLY A CA 1
ATOM 771 C C . GLY A 1 95 ? 9.250 17.050 -1.476 1.00 91.94 95 GLY A C 1
ATOM 772 O O . GLY A 1 95 ? 10.376 17.342 -1.860 1.00 91.94 95 GLY A O 1
ATOM 773 N N . THR A 1 96 ? 8.907 15.783 -1.215 1.00 93.62 96 THR A N 1
ATOM 774 C CA . THR A 1 96 ? 9.852 14.653 -1.353 1.00 93.62 96 THR A CA 1
ATOM 775 C C . THR A 1 96 ? 10.113 14.248 -2.807 1.00 93.62 96 THR A C 1
ATOM 777 O O . THR A 1 96 ? 11.083 13.552 -3.093 1.00 93.62 96 THR A O 1
ATOM 780 N N . GLY A 1 97 ? 9.230 14.643 -3.732 1.00 93.00 97 GLY A N 1
ATOM 781 C CA . GLY A 1 97 ? 9.241 14.171 -5.121 1.00 93.00 97 GLY A CA 1
ATOM 782 C C . GLY A 1 97 ? 8.805 12.709 -5.285 1.00 93.00 97 GLY A C 1
ATOM 783 O O . GLY A 1 97 ? 8.892 12.173 -6.388 1.00 93.00 97 GLY A O 1
ATOM 784 N N . ILE A 1 98 ? 8.339 12.063 -4.211 1.00 94.62 98 ILE A N 1
ATOM 785 C CA . ILE A 1 98 ? 7.855 10.683 -4.224 1.00 94.62 98 ILE A CA 1
ATOM 786 C C . ILE A 1 98 ? 6.391 10.663 -4.666 1.00 94.62 98 ILE A C 1
ATOM 788 O O . ILE A 1 98 ? 5.556 11.408 -4.155 1.00 94.62 98 ILE A O 1
ATOM 792 N N . PHE A 1 99 ? 6.073 9.766 -5.595 1.00 96.06 99 PHE A N 1
ATOM 793 C CA . PHE A 1 99 ? 4.706 9.504 -6.032 1.00 96.06 99 PHE A CA 1
ATOM 794 C C . PHE A 1 99 ? 4.169 8.259 -5.335 1.00 96.06 99 PHE A C 1
ATOM 796 O O . PHE A 1 99 ? 4.872 7.261 -5.190 1.00 96.06 99 PHE A O 1
ATOM 803 N N . VAL A 1 100 ? 2.899 8.278 -4.949 1.00 96.62 100 VAL A N 1
ATOM 804 C CA . VAL A 1 100 ? 2.246 7.159 -4.254 1.00 96.62 100 VAL A CA 1
ATOM 805 C C . VAL A 1 100 ? 1.086 6.618 -5.066 1.00 96.62 100 VAL A C 1
ATOM 807 O O . VAL A 1 100 ? 0.624 7.227 -6.025 1.00 96.62 100 VAL A O 1
ATOM 810 N N . THR A 1 101 ? 0.627 5.425 -4.720 1.00 97.12 101 THR A N 1
ATOM 811 C CA . THR A 1 101 ? -0.600 4.850 -5.279 1.00 97.12 101 THR A CA 1
ATOM 812 C C . THR A 1 101 ? -1.555 4.581 -4.129 1.00 97.12 101 THR A C 1
ATOM 814 O O . THR A 1 101 ? -1.617 3.466 -3.612 1.00 97.12 101 THR A O 1
ATOM 817 N N . ASN A 1 102 ? -2.252 5.623 -3.681 1.00 97.25 102 ASN A N 1
ATOM 818 C CA . ASN A 1 102 ? -3.202 5.518 -2.579 1.00 97.25 102 ASN A CA 1
ATOM 819 C C . ASN A 1 102 ? -4.574 5.126 -3.105 1.00 97.25 102 ASN A C 1
ATOM 821 O O . ASN A 1 102 ? -5.083 5.767 -4.018 1.00 97.25 102 ASN A O 1
ATOM 825 N N . CYS A 1 103 ? -5.185 4.107 -2.508 1.00 96.88 103 CYS A N 1
ATOM 826 C CA . CYS A 1 103 ? -6.572 3.758 -2.776 1.00 96.88 103 CYS A CA 1
ATOM 827 C C . CYS A 1 103 ? -7.493 4.712 -2.007 1.00 96.88 103 CYS A C 1
ATOM 829 O O . CYS A 1 103 ? -7.463 4.734 -0.775 1.00 96.88 103 CYS A O 1
ATOM 831 N N . SER A 1 104 ? -8.325 5.468 -2.726 1.00 94.56 104 SER A N 1
ATOM 832 C CA . SER A 1 104 ? -9.287 6.404 -2.118 1.00 94.56 104 SER A CA 1
ATOM 833 C C . SER A 1 104 ? -10.406 5.713 -1.335 1.00 94.56 104 SER A C 1
ATOM 835 O O . SER A 1 104 ? -10.969 6.320 -0.434 1.00 94.56 104 SER A O 1
ATOM 837 N N . PHE A 1 105 ? -10.701 4.449 -1.655 1.00 95.00 105 PHE A N 1
ATOM 838 C CA . PHE A 1 105 ? -11.753 3.670 -1.001 1.00 95.00 105 PHE A CA 1
ATOM 839 C C . PHE A 1 105 ? -11.249 2.909 0.231 1.00 95.00 105 PHE A C 1
ATOM 841 O O . PHE A 1 105 ? -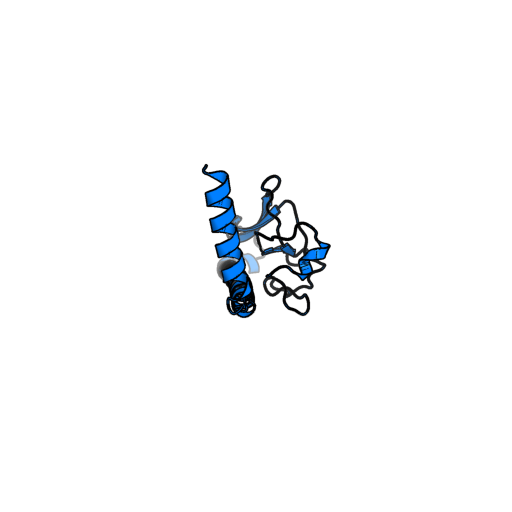11.880 2.931 1.279 1.00 95.00 105 PHE A O 1
ATOM 848 N N . CYS A 1 106 ? -10.100 2.236 0.126 1.00 93.62 106 CYS A N 1
ATOM 849 C CA . CYS A 1 106 ? -9.556 1.438 1.230 1.00 93.62 106 CYS A CA 1
ATOM 850 C C . CYS A 1 106 ? -8.719 2.246 2.230 1.00 93.62 106 CYS A C 1
ATOM 852 O O . CYS A 1 106 ? -8.256 1.660 3.200 1.00 93.62 106 CYS A O 1
ATOM 854 N N . HIS A 1 107 ? -8.444 3.528 1.960 1.00 92.06 107 HIS A N 1
ATOM 855 C CA . HIS A 1 107 ? -7.502 4.343 2.738 1.00 92.06 107 HIS A CA 1
ATOM 856 C C . HIS A 1 107 ? -6.147 3.641 2.941 1.00 92.06 107 HIS A C 1
ATOM 858 O O . HIS A 1 107 ? -5.604 3.580 4.038 1.00 92.06 107 HIS A O 1
ATOM 864 N N . PHE A 1 108 ? -5.615 3.079 1.849 1.00 93.75 108 PHE A N 1
ATOM 865 C CA . PHE A 1 108 ? -4.433 2.217 1.862 1.00 93.75 108 PHE A CA 1
ATOM 866 C C . PHE A 1 108 ? -3.409 2.665 0.815 1.00 93.75 108 PHE A C 1
ATOM 868 O O . PHE A 1 108 ? -3.745 2.827 -0.365 1.00 93.75 108 PHE A O 1
ATOM 875 N N . THR A 1 109 ? -2.142 2.818 1.209 1.00 96.12 109 THR A N 1
ATOM 876 C CA . THR A 1 109 ? -1.040 3.083 0.271 1.00 96.12 109 THR A CA 1
ATOM 877 C C . THR A 1 109 ? -0.572 1.773 -0.359 1.00 96.12 109 THR A C 1
ATOM 879 O O . THR A 1 109 ? 0.129 0.983 0.260 1.00 96.12 109 THR A O 1
ATOM 882 N N . CYS A 1 110 ? -0.968 1.534 -1.610 1.00 96.19 110 CYS A N 1
ATOM 883 C CA . CYS A 1 110 ? -0.703 0.283 -2.332 1.00 96.19 110 CYS A CA 1
ATOM 884 C C . CYS A 1 110 ? 0.718 0.201 -2.895 1.00 96.19 110 CYS A C 1
ATOM 886 O O . CYS A 1 110 ? 1.223 -0.882 -3.168 1.00 96.19 110 CYS A O 1
ATOM 888 N N . HIS A 1 111 ? 1.341 1.353 -3.129 1.00 95.38 111 HIS A N 1
ATOM 889 C CA . HIS A 1 111 ? 2.723 1.456 -3.570 1.00 95.38 111 HIS A CA 1
ATOM 890 C C . HIS A 1 111 ? 3.281 2.813 -3.139 1.00 95.38 111 HIS A C 1
ATOM 892 O O . HIS A 1 111 ? 2.776 3.852 -3.573 1.00 95.38 111 HIS A O 1
ATOM 898 N N . SER A 1 112 ? 4.301 2.794 -2.280 1.00 92.69 112 SER A N 1
ATOM 899 C CA . SER A 1 112 ? 4.836 3.993 -1.623 1.00 92.69 112 SER A CA 1
ATOM 900 C C . SER A 1 112 ? 5.849 4.776 -2.463 1.00 92.69 112 SER A C 1
ATOM 902 O O . SER A 1 112 ? 6.110 5.926 -2.139 1.00 92.69 112 SER A O 1
ATOM 904 N N . SER A 1 113 ? 6.422 4.177 -3.515 1.00 92.25 113 SER A N 1
ATOM 905 C CA . SER A 1 113 ? 7.418 4.817 -4.393 1.00 92.25 113 SER A CA 1
ATOM 906 C C . SER A 1 113 ? 7.145 4.495 -5.864 1.00 92.25 113 SER A C 1
ATOM 908 O O . SER A 1 113 ? 7.813 3.703 -6.527 1.00 92.25 113 SER A O 1
ATOM 910 N N . CYS A 1 114 ? 6.075 5.087 -6.377 1.00 94.00 114 CYS A N 1
ATOM 911 C CA . CYS A 1 114 ? 5.635 4.930 -7.749 1.00 94.00 114 CYS A CA 1
ATOM 912 C C . CYS A 1 114 ? 6.470 5.787 -8.708 1.00 94.00 114 CYS A C 1
ATOM 914 O O . CYS A 1 114 ? 6.864 6.903 -8.395 1.00 94.00 114 CYS A O 1
ATOM 916 N N . VAL A 1 115 ? 6.706 5.279 -9.918 1.00 93.19 115 VAL A N 1
ATOM 917 C CA . VAL A 1 115 ? 7.394 6.039 -10.979 1.00 93.19 115 VAL A CA 1
ATOM 918 C C . VAL A 1 115 ? 6.442 6.935 -11.778 1.00 93.19 115 VAL A C 1
ATOM 920 O O . VAL A 1 115 ? 6.893 7.772 -12.551 1.00 93.19 115 VAL A O 1
ATOM 923 N N . TYR A 1 116 ? 5.129 6.749 -11.617 1.00 94.88 116 TYR A N 1
ATOM 924 C CA . TYR A 1 116 ? 4.102 7.448 -12.387 1.00 94.88 116 TYR A CA 1
ATOM 925 C C . TYR A 1 116 ? 3.554 8.643 -11.606 1.00 94.88 116 TYR A C 1
ATOM 927 O O . TYR A 1 116 ? 2.846 8.469 -10.605 1.00 94.88 116 TYR A O 1
ATOM 935 N N . SER A 1 117 ? 3.883 9.842 -12.091 1.00 95.12 117 SER A N 1
ATOM 936 C CA . SER A 1 117 ? 3.453 11.128 -11.535 1.00 95.12 117 SER A CA 1
ATOM 937 C C . SER A 1 117 ? 2.054 11.555 -11.979 1.00 95.12 117 SER A C 1
ATOM 939 O O . SER A 1 117 ? 1.374 12.238 -11.222 1.00 95.12 117 SER A O 1
ATOM 941 N N . ASP A 1 118 ? 1.605 11.136 -13.166 1.00 96.62 118 ASP A N 1
ATOM 942 C CA . ASP A 1 118 ? 0.234 11.348 -13.642 1.00 96.62 118 ASP A CA 1
ATOM 943 C C . ASP A 1 118 ? -0.672 10.212 -13.147 1.00 96.62 118 ASP A C 1
ATOM 945 O O . ASP A 1 118 ? -0.360 9.024 -13.292 1.00 96.62 118 ASP A O 1
ATOM 949 N N . ASP A 1 119 ? -1.818 10.570 -12.574 1.00 96.56 119 ASP A N 1
ATOM 950 C CA . ASP A 1 119 ? -2.810 9.609 -12.098 1.00 96.56 119 ASP A CA 1
ATOM 951 C C . ASP A 1 119 ? -3.406 8.764 -13.233 1.00 96.56 119 ASP A C 1
ATOM 953 O O . ASP A 1 119 ? -3.757 7.599 -13.032 1.00 96.56 119 ASP A O 1
ATOM 957 N N . LYS A 1 120 ? -3.428 9.286 -14.465 1.00 96.50 120 LYS A N 1
ATOM 958 C CA . LYS A 1 120 ? -3.865 8.535 -15.655 1.00 96.50 120 LYS A CA 1
ATOM 959 C C . LYS A 1 120 ? -2.981 7.323 -15.946 1.00 96.50 120 LYS A C 1
ATOM 961 O O . LYS A 1 120 ? -3.438 6.354 -16.550 1.00 96.50 120 LYS A O 1
ATOM 966 N N . ASP A 1 121 ? -1.732 7.351 -15.491 1.00 96.56 121 ASP A N 1
ATOM 967 C CA . ASP A 1 121 ? -0.778 6.263 -15.673 1.00 96.56 121 ASP A CA 1
ATOM 968 C C . ASP A 1 121 ? -0.793 5.245 -14.524 1.00 96.56 121 ASP A C 1
ATOM 970 O O . ASP A 1 121 ? -0.063 4.252 -14.579 1.00 96.56 121 ASP A O 1
ATOM 974 N N . LYS A 1 122 ? -1.658 5.395 -13.507 1.00 95.19 122 LYS A N 1
ATOM 975 C CA . LYS A 1 122 ? -1.720 4.445 -12.378 1.00 95.19 122 LYS A CA 1
ATOM 976 C C . LYS A 1 122 ? -2.096 3.031 -12.788 1.00 95.19 122 LYS A C 1
ATOM 978 O O . LYS A 1 122 ? -1.663 2.095 -12.121 1.00 95.19 122 LYS A O 1
ATOM 983 N N . ARG A 1 123 ? -2.768 2.843 -13.931 1.00 96.25 123 ARG A N 1
ATOM 984 C CA . ARG A 1 123 ? -2.978 1.516 -14.542 1.00 96.25 123 ARG A CA 1
ATOM 985 C C . ARG A 1 123 ? -1.670 0.751 -14.781 1.00 96.25 123 ARG A C 1
ATOM 987 O O . ARG A 1 123 ? -1.681 -0.472 -14.804 1.00 96.25 123 ARG A O 1
ATOM 994 N N . LYS A 1 124 ? -0.557 1.461 -14.990 1.00 94.69 124 LYS A N 1
ATOM 995 C CA . LYS A 1 124 ? 0.776 0.892 -15.243 1.00 94.69 124 LYS A CA 1
ATOM 996 C C . LYS A 1 124 ? 1.580 0.673 -13.959 1.00 94.69 124 LYS A C 1
ATOM 998 O O . LYS A 1 124 ? 2.687 0.144 -14.024 1.00 94.69 124 LYS A O 1
ATOM 1003 N N . CYS A 1 125 ? 1.069 1.098 -12.800 1.00 95.06 125 CYS A N 1
ATOM 1004 C CA . CYS A 1 125 ? 1.740 0.879 -11.525 1.00 95.06 125 CYS A CA 1
ATOM 1005 C C . CYS A 1 125 ? 1.928 -0.623 -11.280 1.00 95.06 125 CYS A C 1
ATOM 1007 O O . CYS A 1 125 ? 1.028 -1.414 -11.540 1.00 95.06 125 CYS A O 1
ATOM 1009 N N . ALA A 1 126 ? 3.072 -1.014 -10.723 1.00 94.50 126 ALA A N 1
ATOM 1010 C CA . ALA A 1 126 ? 3.381 -2.416 -10.443 1.00 94.50 126 ALA A CA 1
ATOM 1011 C C . ALA A 1 126 ? 2.480 -3.044 -9.353 1.00 94.50 126 ALA A C 1
ATOM 1013 O O . ALA A 1 126 ? 2.418 -4.269 -9.231 1.00 94.50 126 ALA A O 1
ATOM 1014 N N . SER A 1 127 ? 1.721 -2.224 -8.611 1.00 95.44 127 SER A N 1
ATOM 1015 C CA . SER A 1 127 ? 0.643 -2.702 -7.736 1.00 95.44 127 SER A CA 1
ATOM 1016 C C . SER A 1 127 ? -0.611 -3.152 -8.497 1.00 95.44 127 SER A C 1
ATOM 1018 O O . SER A 1 127 ? -1.476 -3.772 -7.885 1.00 95.44 127 SER A O 1
ATOM 1020 N N . MET A 1 128 ? -0.740 -2.850 -9.793 1.00 95.94 128 MET A N 1
ATOM 1021 C CA . MET A 1 128 ? -1.883 -3.240 -10.623 1.00 95.94 128 MET A CA 1
ATOM 1022 C C . MET A 1 128 ? -1.608 -4.546 -11.369 1.00 95.94 128 MET A C 1
ATOM 1024 O O . MET A 1 128 ? -0.478 -4.841 -11.755 1.00 95.94 128 MET A O 1
ATOM 1028 N N . ASP A 1 129 ? -2.649 -5.346 -11.569 1.00 94.81 129 ASP A N 1
ATOM 1029 C CA . ASP A 1 129 ? -2.628 -6.479 -12.486 1.00 94.81 129 ASP A CA 1
ATOM 1030 C C . ASP A 1 129 ? -2.897 -6.042 -13.942 1.00 94.81 129 ASP A C 1
ATOM 1032 O O . ASP A 1 129 ? -3.163 -4.875 -14.243 1.00 94.81 129 ASP A O 1
ATOM 1036 N N . LYS A 1 130 ? -2.853 -7.000 -14.877 1.00 92.31 130 LYS A N 1
ATOM 1037 C CA . LYS A 1 130 ? -3.107 -6.742 -16.307 1.00 92.31 130 LYS A CA 1
ATOM 1038 C C . LYS A 1 130 ? -4.540 -6.258 -16.592 1.00 92.31 130 LYS A C 1
ATOM 1040 O O . LYS A 1 130 ? -4.751 -5.558 -17.588 1.00 92.31 130 LYS A O 1
ATOM 1045 N N . GLY A 1 131 ? -5.501 -6.614 -15.736 1.00 95.50 131 GLY A N 1
ATOM 1046 C CA . GLY A 1 131 ? -6.893 -6.157 -15.787 1.00 95.50 131 GLY A CA 1
ATOM 1047 C C . GLY A 1 131 ? -7.073 -4.726 -15.274 1.00 95.50 131 GLY A C 1
ATOM 1048 O O . GLY A 1 131 ? -8.047 -4.066 -15.625 1.00 95.50 131 GLY A O 1
ATOM 1049 N N . GLY A 1 132 ? -6.091 -4.206 -14.537 1.00 95.69 132 GLY A N 1
ATOM 1050 C CA . GLY A 1 132 ? -6.133 -2.900 -13.897 1.00 95.69 132 GLY A CA 1
ATOM 1051 C C . GLY A 1 132 ? -6.692 -2.945 -12.477 1.00 95.69 132 GLY A C 1
ATOM 1052 O O . GLY A 1 132 ? -7.022 -1.889 -11.950 1.00 95.69 132 GLY A O 1
ATOM 1053 N N . ASN A 1 133 ? -6.807 -4.119 -11.857 1.00 97.50 133 ASN A N 1
ATOM 1054 C CA . ASN A 1 133 ? -7.168 -4.236 -10.449 1.00 97.50 133 ASN A CA 1
ATOM 1055 C C . ASN A 1 133 ? -5.911 -4.213 -9.583 1.00 97.50 133 ASN A C 1
ATOM 1057 O O . ASN A 1 133 ? -4.862 -4.747 -9.947 1.00 97.50 133 ASN A O 1
ATOM 1061 N N . CYS A 1 134 ? -6.014 -3.597 -8.416 1.00 97.06 134 CYS A N 1
ATOM 1062 C CA . CYS A 1 134 ? -4.926 -3.543 -7.461 1.00 97.06 134 CYS A CA 1
ATOM 1063 C C . CYS A 1 134 ? -4.732 -4.911 -6.794 1.00 97.06 134 CYS A C 1
ATOM 1065 O O . CYS A 1 134 ? -5.675 -5.519 -6.297 1.00 97.06 134 CYS A O 1
ATOM 1067 N N . LYS A 1 135 ? -3.483 -5.374 -6.736 1.00 95.56 135 LYS A N 1
ATOM 1068 C CA . LYS A 1 135 ? -3.080 -6.618 -6.062 1.00 95.56 135 LYS A CA 1
ATOM 1069 C C . LYS A 1 135 ? -2.828 -6.422 -4.559 1.00 95.56 135 LYS A C 1
ATOM 1071 O O . LYS A 1 135 ? -2.582 -7.400 -3.863 1.00 95.56 135 LYS A O 1
ATOM 1076 N N . ILE A 1 136 ? -2.851 -5.171 -4.083 1.00 95.56 136 ILE A N 1
ATOM 1077 C CA . ILE A 1 136 ? -2.318 -4.776 -2.771 1.00 95.56 136 ILE A CA 1
ATOM 1078 C C . ILE A 1 136 ? -3.372 -4.251 -1.800 1.00 95.56 136 ILE A C 1
ATOM 1080 O O . ILE A 1 136 ? -3.259 -4.515 -0.611 1.00 95.56 136 ILE A O 1
ATOM 1084 N N . CYS A 1 137 ? -4.374 -3.485 -2.234 1.00 94.88 137 CYS A N 1
ATOM 1085 C CA . CYS A 1 137 ? -5.407 -3.045 -1.291 1.00 94.88 137 CYS A CA 1
ATOM 1086 C C . CYS A 1 137 ? -6.356 -4.206 -0.939 1.00 94.88 137 CYS A C 1
ATOM 1088 O O . CYS A 1 137 ? -6.613 -5.055 -1.799 1.00 94.88 137 CYS A O 1
ATOM 1090 N N . PRO A 1 138 ? -6.942 -4.220 0.275 1.00 92.31 138 PRO A N 1
ATOM 1091 C CA . PRO A 1 138 ? -7.860 -5.281 0.703 1.00 92.31 138 PRO A CA 1
ATOM 1092 C C . PRO A 1 138 ? -9.043 -5.491 -0.253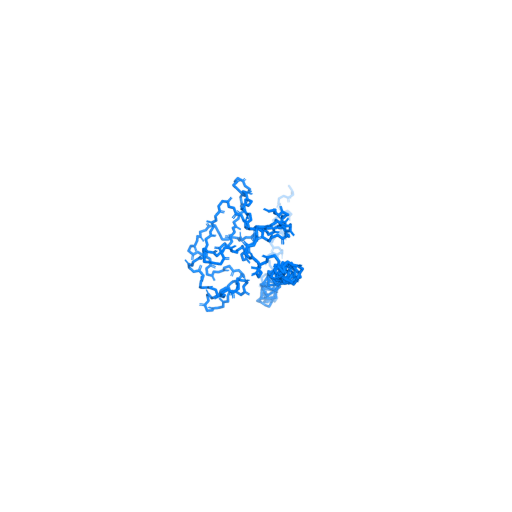 1.00 92.31 138 PRO A C 1
ATOM 1094 O O . PRO A 1 138 ? -9.454 -6.619 -0.505 1.00 92.31 138 PRO A O 1
ATOM 1097 N N . GLY A 1 139 ? -9.559 -4.401 -0.832 1.00 94.44 139 GLY A N 1
ATOM 1098 C CA . GLY A 1 139 ? -10.697 -4.430 -1.752 1.00 94.44 139 GLY A CA 1
ATOM 1099 C C . GLY A 1 139 ? -10.363 -4.801 -3.199 1.00 94.44 139 GLY A C 1
ATOM 1100 O O . GLY A 1 139 ? -11.269 -4.812 -4.026 1.00 94.44 139 GLY A O 1
ATOM 1101 N N . LYS A 1 140 ? -9.087 -5.054 -3.536 1.00 95.81 140 LYS A N 1
ATOM 1102 C CA . LYS A 1 140 ? -8.612 -5.292 -4.916 1.00 95.81 140 LYS A CA 1
ATOM 1103 C C . LYS A 1 140 ? -9.160 -4.283 -5.933 1.00 95.81 140 LYS A C 1
ATOM 1105 O O . LYS A 1 140 ? -9.558 -4.623 -7.045 1.00 95.81 140 LYS A O 1
ATOM 1110 N N . CYS A 1 141 ? -9.217 -3.024 -5.516 1.00 97.94 141 CYS A N 1
ATOM 1111 C CA . CYS A 1 141 ? -9.916 -1.967 -6.223 1.00 97.94 141 CYS A CA 1
ATOM 1112 C C . CYS A 1 141 ? -9.320 -1.669 -7.606 1.00 97.94 141 CYS A C 1
ATOM 1114 O O . CYS A 1 141 ? -8.123 -1.836 -7.837 1.00 97.94 141 CYS A O 1
ATOM 1116 N N . ILE A 1 142 ? -10.151 -1.145 -8.506 1.00 97.88 142 ILE A N 1
ATOM 1117 C CA . ILE A 1 142 ? -9.752 -0.733 -9.855 1.00 97.88 142 ILE A CA 1
ATOM 1118 C C . ILE A 1 142 ? -8.756 0.447 -9.826 1.00 97.88 142 ILE A C 1
ATOM 1120 O O . ILE A 1 142 ? -8.789 1.313 -8.950 1.00 97.88 142 ILE A O 1
ATOM 1124 N N . TRP A 1 143 ? -7.8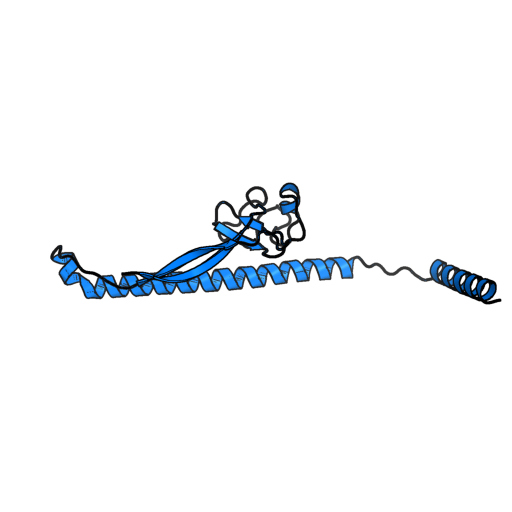35 0.499 -10.785 1.00 97.75 143 TRP A N 1
ATOM 1125 C CA . TRP A 1 143 ? -6.727 1.459 -10.803 1.00 97.75 143 TRP A CA 1
ATOM 1126 C C . TRP A 1 143 ? -7.163 2.931 -10.791 1.00 97.75 143 TRP A C 1
ATOM 1128 O O . TRP A 1 143 ? -6.451 3.759 -10.238 1.00 97.75 143 TRP A O 1
ATOM 1138 N N . ASN A 1 144 ? -8.317 3.266 -11.374 1.00 97.19 144 ASN A N 1
ATOM 1139 C CA . ASN A 1 144 ? -8.766 4.650 -11.560 1.00 97.19 144 ASN A CA 1
ATOM 1140 C C . ASN A 1 144 ? -9.323 5.302 -10.287 1.00 97.19 144 ASN A C 1
ATOM 1142 O O . ASN A 1 144 ? -9.658 6.478 -10.317 1.00 97.19 144 ASN A O 1
ATOM 1146 N N . ILE A 1 145 ? -9.418 4.559 -9.182 1.00 97.94 145 ILE A N 1
ATOM 1147 C CA . ILE A 1 145 ? -9.679 5.126 -7.853 1.00 97.94 145 ILE A CA 1
ATOM 1148 C C . ILE A 1 145 ? -8.401 5.270 -7.015 1.00 97.94 145 ILE A C 1
ATOM 1150 O O . ILE A 1 145 ? -8.477 5.533 -5.808 1.00 97.94 145 ILE A O 1
ATOM 1154 N N . HIS A 1 146 ? -7.235 5.060 -7.638 1.00 97.94 146 HIS A N 1
ATOM 1155 C CA . HIS A 1 146 ? -5.938 5.237 -7.007 1.00 97.94 146 HIS A CA 1
ATOM 1156 C C . HIS A 1 146 ? -5.262 6.511 -7.489 1.00 97.94 146 HIS A C 1
ATOM 1158 O O . HIS A 1 146 ? -5.148 6.739 -8.691 1.00 97.94 146 HIS A O 1
ATOM 1164 N N . TYR A 1 147 ? -4.751 7.293 -6.544 1.00 97.62 147 TYR A N 1
ATOM 1165 C CA . TYR A 1 147 ? -4.246 8.632 -6.820 1.00 97.62 147 TYR A CA 1
ATOM 1166 C C . TYR A 1 147 ? -2.894 8.870 -6.162 1.00 97.62 147 TYR A C 1
ATOM 1168 O O . TYR A 1 147 ? -2.559 8.290 -5.122 1.00 97.62 147 TYR A O 1
ATOM 1176 N N . ASN A 1 148 ? -2.129 9.766 -6.769 1.00 97.12 148 ASN A N 1
ATOM 1177 C CA . ASN A 1 148 ? -1.097 10.502 -6.077 1.00 97.12 148 ASN A CA 1
ATOM 1178 C C . ASN A 1 148 ? -1.754 11.433 -5.069 1.00 97.12 148 ASN A C 1
ATOM 1180 O O . ASN A 1 148 ? -2.634 12.227 -5.393 1.00 97.12 148 ASN A O 1
ATOM 1184 N N . GLN A 1 149 ? -1.294 11.356 -3.832 1.00 96.12 149 GLN A N 1
ATOM 1185 C CA . GLN A 1 149 ? -1.696 12.278 -2.789 1.00 96.12 149 GLN A CA 1
ATOM 1186 C C . GLN A 1 149 ? -0.447 12.804 -2.103 1.00 96.12 149 GLN A C 1
ATOM 1188 O O . GLN A 1 149 ? 0.630 12.219 -2.191 1.00 96.12 149 GLN A O 1
ATOM 1193 N N . LYS A 1 150 ? -0.608 13.918 -1.398 1.00 96.06 150 LYS A N 1
ATOM 1194 C CA . LYS A 1 150 ? 0.458 14.552 -0.618 1.00 96.06 150 LYS A CA 1
ATOM 1195 C C . LYS A 1 150 ? 0.825 13.781 0.647 1.00 96.06 150 LYS A C 1
ATOM 1197 O O . LYS A 1 150 ? 1.642 14.249 1.420 1.00 96.06 150 LYS A O 1
ATOM 1202 N N . TYR A 1 151 ? 0.238 12.610 0.862 1.00 96.31 151 TYR A N 1
ATOM 1203 C CA . TYR A 1 151 ? 0.481 11.790 2.033 1.00 96.31 151 TYR A CA 1
ATOM 1204 C C . TYR A 1 151 ? 0.486 10.305 1.688 1.00 96.31 151 TYR A C 1
ATOM 1206 O O . TYR A 1 151 ? -0.061 9.883 0.666 1.00 96.31 151 TYR A O 1
ATOM 1214 N N . ARG A 1 152 ? 1.048 9.501 2.587 1.00 95.38 152 ARG A N 1
ATOM 1215 C CA . ARG A 1 152 ? 0.865 8.045 2.626 1.00 95.38 152 ARG A CA 1
ATOM 1216 C C . ARG A 1 152 ? 0.183 7.634 3.925 1.00 95.38 152 ARG A C 1
ATOM 1218 O O . ARG A 1 152 ? 0.323 8.322 4.933 1.00 95.38 152 ARG A O 1
ATOM 1225 N N . PHE A 1 153 ? -0.533 6.521 3.895 1.00 94.88 153 PHE A N 1
ATOM 1226 C CA . PHE A 1 153 ? -1.176 5.963 5.077 1.00 94.88 153 PHE A CA 1
ATOM 1227 C C . PHE A 1 153 ? -0.168 5.193 5.935 1.00 94.88 153 PHE A C 1
ATOM 1229 O O . PHE A 1 153 ? 0.679 4.463 5.414 1.00 94.88 153 PHE A O 1
ATOM 1236 N N . GLU A 1 154 ? -0.277 5.354 7.248 1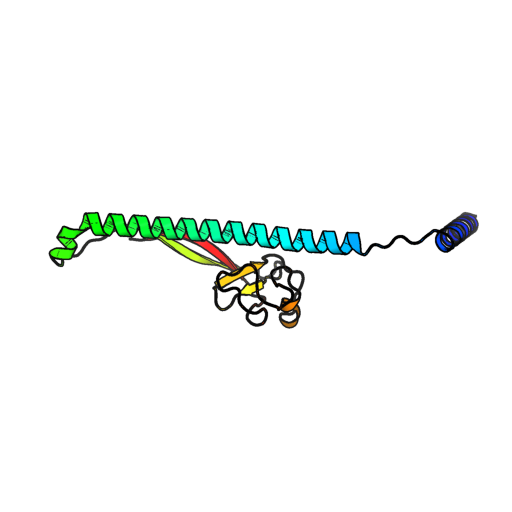.00 92.19 154 GLU A N 1
ATOM 1237 C CA . GLU A 1 154 ? 0.448 4.590 8.259 1.00 92.19 154 GLU A CA 1
ATOM 1238 C C . GLU A 1 154 ? -0.519 4.121 9.343 1.00 92.19 154 GLU A C 1
ATOM 1240 O O . GLU A 1 154 ? -1.484 4.811 9.662 1.00 92.19 154 GLU A O 1
ATOM 1245 N N . TYR A 1 155 ? -0.254 2.943 9.898 1.00 91.19 155 TYR A N 1
ATOM 1246 C CA . TYR A 1 155 ? -1.106 2.294 10.884 1.00 91.19 155 TYR A CA 1
ATOM 1247 C C . TYR A 1 155 ? -0.345 2.234 12.196 1.00 91.19 155 TYR A C 1
ATOM 1249 O O . TYR A 1 155 ? 0.758 1.691 12.245 1.00 91.19 155 TYR A O 1
ATOM 1257 N N . VAL A 1 156 ? -0.926 2.808 13.242 1.00 90.31 156 VAL A N 1
ATOM 1258 C CA . VAL A 1 156 ? -0.334 2.829 14.580 1.00 90.31 156 VAL A CA 1
ATOM 1259 C C . VAL A 1 156 ? -1.363 2.387 15.600 1.00 90.31 156 VAL A C 1
ATOM 1261 O O . VAL A 1 156 ? -2.552 2.644 15.439 1.00 90.31 156 VAL A O 1
ATOM 1264 N N . THR A 1 157 ? -0.900 1.752 16.664 1.00 89.81 157 THR A N 1
ATOM 1265 C CA . THR A 1 157 ? -1.736 1.467 17.825 1.00 89.81 157 THR A CA 1
ATOM 1266 C C . THR A 1 157 ? -1.658 2.643 18.788 1.00 89.81 157 THR A C 1
ATOM 1268 O O . THR A 1 157 ? -0.564 3.148 19.055 1.00 89.81 157 THR A O 1
ATOM 1271 N N . LYS A 1 158 ? -2.797 3.087 19.321 1.00 91.69 158 LYS A N 1
ATOM 1272 C CA . LYS A 1 158 ? -2.839 4.050 20.424 1.00 91.69 158 LYS A CA 1
ATOM 1273 C C . LYS A 1 158 ? -3.745 3.541 21.530 1.00 91.69 158 LYS A C 1
ATOM 1275 O O . LYS A 1 158 ? -4.808 2.995 21.261 1.00 91.69 158 LYS A O 1
ATOM 1280 N N . LYS A 1 159 ? -3.321 3.772 22.769 1.00 89.50 159 LYS A N 1
ATOM 1281 C CA . LYS A 1 159 ? -4.166 3.563 23.941 1.00 89.50 159 LYS A CA 1
ATOM 1282 C C . LYS A 1 159 ? -5.219 4.659 24.000 1.00 89.50 159 LYS A C 1
ATOM 1284 O O . LYS A 1 159 ? -4.875 5.839 23.909 1.00 89.50 159 LYS A O 1
ATOM 1289 N N . ILE A 1 160 ? -6.466 4.245 24.137 1.00 86.75 160 ILE A N 1
ATOM 1290 C CA . ILE A 1 160 ? -7.618 5.105 24.389 1.00 86.75 160 ILE A CA 1
ATOM 1291 C C . ILE A 1 160 ? -8.289 4.643 25.684 1.00 86.75 160 ILE A C 1
ATOM 1293 O O . ILE A 1 160 ? -8.170 3.465 26.021 1.00 86.75 160 ILE A O 1
ATOM 1297 N N . THR A 1 161 ? -8.938 5.568 26.391 1.00 82.12 161 THR A N 1
ATOM 1298 C CA . THR A 1 161 ? -9.679 5.349 27.647 1.00 82.12 161 THR A CA 1
ATOM 1299 C C . THR A 1 161 ? -11.153 5.656 27.424 1.00 82.12 161 THR A C 1
ATOM 1301 O O . THR A 1 161 ? -11.420 6.586 26.624 1.00 82.12 161 THR A O 1
#

Organism: Callorhinchus milii (NCBI:txid7868)

Sequence (161 aa):
MFWKMGSSSMHKFFKALGVMPTKSLCLTKEVLQERRELDIIVQGLQLQINVGLMKLDEIRQIQQMLQQFEAEISANQNFEYEVEEMQVNQIDISGTGIFVTNCSFCHFTCHSSCVYSDDKDKRKCASMDKGGNCKICPGKCIWNIHYNQKYRFEYVTKKIT

Secondary structure (DSSP, 8-state):
-HHHHHHHHHHHHHHHHHHSPP---HHHHHHHHHHHHHHHHHHHHHHHHHHHHHHHHHHHHHHHHHHHTHHHHHTT------EEEEEEEEEE-TTS--EEEEETTTTEEEEEEES--SGGGGGGSTTB-TTSBBSSSTT--BGGGEE--SEEEEEEEEEE-